Protein AF-A0A8S3EPT7-F1 (afdb_monomer_lite)

Structure (mmCIF, N/CA/C/O backbone):
data_AF-A0A8S3EPT7-F1
#
_entry.id   AF-A0A8S3EPT7-F1
#
loop_
_atom_site.group_PDB
_atom_site.id
_atom_site.type_symbol
_atom_site.label_atom_id
_atom_site.label_alt_id
_atom_site.label_comp_id
_atom_site.label_asym_id
_atom_site.label_entity_id
_atom_site.label_seq_id
_atom_site.pdbx_PDB_ins_code
_atom_site.Cartn_x
_atom_site.Cartn_y
_atom_site.Cartn_z
_atom_site.occupancy
_atom_site.B_iso_or_equiv
_atom_site.auth_seq_id
_atom_site.auth_comp_id
_atom_site.auth_asym_id
_atom_site.auth_atom_id
_atom_site.pdbx_PDB_model_num
ATOM 1 N N . MET A 1 1 ? -15.630 17.018 4.988 1.00 68.31 1 MET A N 1
ATOM 2 C CA . MET A 1 1 ? -14.799 17.447 3.843 1.00 68.31 1 MET A CA 1
ATOM 3 C C . MET A 1 1 ? -14.168 16.201 3.246 1.00 68.31 1 MET A C 1
ATOM 5 O O . MET A 1 1 ? -13.814 15.329 4.035 1.00 68.31 1 MET A O 1
ATOM 9 N N . PRO A 1 2 ? -14.100 16.059 1.914 1.00 80.31 2 PRO A N 1
ATOM 10 C CA . PRO A 1 2 ? -13.303 14.996 1.307 1.00 80.31 2 PRO A CA 1
ATOM 11 C C . PRO A 1 2 ? -11.829 15.186 1.694 1.00 80.31 2 PRO A C 1
ATOM 13 O O . PRO A 1 2 ? -11.391 16.325 1.863 1.00 80.31 2 PRO A O 1
ATOM 16 N N . ARG A 1 3 ? -11.102 14.081 1.890 1.00 88.19 3 ARG A N 1
ATOM 17 C CA . ARG A 1 3 ? -9.657 14.127 2.156 1.00 88.19 3 ARG A CA 1
ATOM 18 C C . ARG A 1 3 ? -8.923 14.700 0.950 1.00 88.19 3 ARG A C 1
ATOM 20 O O . ARG A 1 3 ? -9.373 14.526 -0.182 1.00 88.19 3 ARG A O 1
ATOM 27 N N . THR A 1 4 ? -7.802 15.363 1.195 1.00 90.50 4 THR A N 1
ATOM 28 C CA . THR A 1 4 ? -6.905 15.788 0.119 1.00 90.50 4 THR A CA 1
ATOM 29 C C . THR A 1 4 ? -6.086 14.609 -0.401 1.00 90.50 4 THR A C 1
ATOM 31 O O . THR A 1 4 ? -5.920 13.594 0.276 1.00 90.50 4 THR A O 1
ATOM 34 N N . TYR A 1 5 ? -5.525 14.760 -1.597 1.00 86.88 5 TYR A N 1
ATOM 35 C CA . TYR A 1 5 ? -4.628 13.766 -2.181 1.00 86.88 5 TYR A CA 1
ATOM 36 C C . TYR A 1 5 ? -3.433 13.435 -1.265 1.00 86.88 5 TYR A C 1
ATOM 38 O O . TYR A 1 5 ? -3.136 12.268 -1.017 1.00 86.88 5 TYR A O 1
ATOM 46 N N . ASP A 1 6 ? -2.819 14.449 -0.648 1.00 88.75 6 ASP A N 1
ATOM 47 C CA . ASP A 1 6 ? -1.718 14.257 0.307 1.00 88.75 6 ASP A CA 1
ATOM 48 C C . ASP A 1 6 ? -2.145 13.490 1.567 1.00 88.75 6 ASP A C 1
ATOM 50 O O . ASP A 1 6 ? -1.343 12.797 2.196 1.00 88.75 6 ASP A O 1
ATOM 54 N N . GLU A 1 7 ? -3.407 13.617 1.979 1.00 90.94 7 GLU A N 1
ATOM 55 C CA . GLU A 1 7 ? -3.960 12.836 3.084 1.00 90.94 7 GLU A CA 1
ATOM 56 C C . GLU A 1 7 ? -4.210 11.381 2.684 1.00 90.94 7 GLU A C 1
ATOM 58 O O . GLU A 1 7 ? -4.032 10.486 3.510 1.00 90.94 7 GLU A O 1
ATOM 63 N N . GLU A 1 8 ? -4.578 11.134 1.429 1.00 90.12 8 GLU A N 1
ATOM 64 C CA . GLU A 1 8 ? -4.761 9.799 0.864 1.00 90.12 8 GLU A CA 1
ATOM 65 C C . GLU A 1 8 ? -3.429 9.065 0.664 1.00 90.12 8 GLU A C 1
ATOM 67 O O . GLU A 1 8 ? -3.317 7.890 1.025 1.00 90.12 8 GLU A O 1
ATOM 72 N N . LEU A 1 9 ? -2.379 9.773 0.238 1.00 90.94 9 LEU A N 1
ATOM 73 C CA . LEU A 1 9 ? -1.022 9.233 0.124 1.00 90.94 9 LEU A CA 1
ATOM 74 C C . LEU A 1 9 ? -0.473 8.677 1.446 1.00 90.94 9 LEU A C 1
ATOM 76 O O . LEU A 1 9 ? 0.282 7.709 1.432 1.00 90.94 9 LEU A O 1
ATOM 80 N N . LYS A 1 10 ? -0.888 9.208 2.605 1.00 93.56 10 LYS A N 1
ATOM 81 C CA . LYS A 1 10 ? -0.464 8.701 3.932 1.00 93.56 10 LYS A CA 1
ATOM 82 C C . LYS A 1 10 ? -0.907 7.258 4.207 1.00 93.56 10 LYS A C 1
ATOM 84 O O . LYS A 1 10 ? -0.372 6.611 5.114 1.00 93.56 10 LYS A O 1
ATOM 89 N N . PHE A 1 11 ? -1.888 6.755 3.459 1.00 94.31 11 PHE A N 1
ATOM 90 C CA . PHE A 1 11 ? -2.338 5.367 3.542 1.00 94.31 11 PHE A CA 1
ATOM 91 C C . PHE A 1 11 ? -1.530 4.425 2.646 1.00 94.31 11 PHE A C 1
ATOM 93 O O . PHE A 1 11 ? -1.663 3.213 2.803 1.00 94.31 11 PHE A O 1
ATOM 100 N N . ILE A 1 12 ? -0.711 4.944 1.732 1.00 94.44 12 ILE A N 1
ATOM 101 C CA . ILE A 1 12 ? 0.049 4.148 0.773 1.00 94.44 12 ILE A CA 1
ATOM 102 C C . ILE A 1 12 ? 1.511 4.055 1.230 1.00 94.44 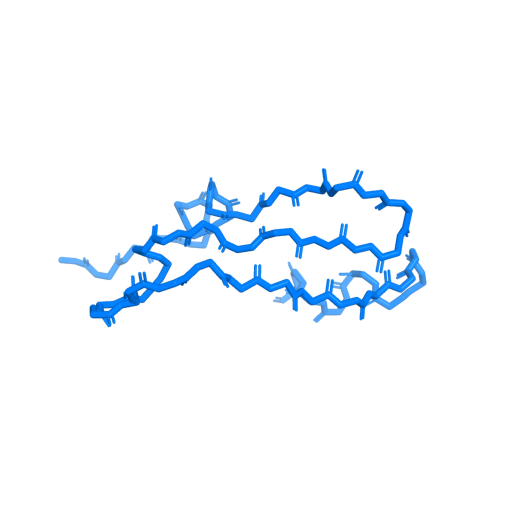12 ILE A C 1
ATOM 104 O O . ILE A 1 12 ? 2.181 5.059 1.445 1.00 94.44 12 ILE A O 1
ATOM 108 N N . GLU A 1 13 ? 2.022 2.833 1.391 1.00 95.06 13 GLU A N 1
ATOM 109 C CA . GLU A 1 13 ? 3.397 2.565 1.833 1.00 95.06 13 GLU A CA 1
ATOM 110 C C . GLU A 1 13 ? 4.104 1.595 0.894 1.00 95.06 13 GLU A C 1
ATOM 112 O O . GLU A 1 13 ? 3.571 0.541 0.548 1.00 95.06 13 GLU A O 1
ATOM 117 N N . ARG A 1 14 ? 5.345 1.901 0.516 1.00 94.44 14 ARG A N 1
ATOM 118 C CA . ARG A 1 14 ? 6.152 1.001 -0.311 1.00 94.44 14 ARG A CA 1
ATOM 119 C C . ARG A 1 14 ? 6.635 -0.185 0.518 1.00 94.44 14 ARG A C 1
ATOM 121 O O . ARG A 1 14 ? 7.290 0.009 1.538 1.00 94.44 14 ARG A O 1
ATOM 128 N N . ILE A 1 15 ? 6.357 -1.409 0.065 1.00 95.88 15 ILE A N 1
ATOM 129 C CA . ILE A 1 15 ? 6.880 -2.630 0.700 1.00 95.88 15 ILE A CA 1
ATOM 130 C C . ILE A 1 15 ? 8.202 -3.040 0.041 1.00 95.88 15 ILE A C 1
ATOM 132 O O . ILE A 1 15 ? 9.184 -3.316 0.724 1.00 95.88 15 ILE A O 1
ATOM 136 N N . ASN A 1 16 ? 8.235 -3.102 -1.293 1.00 94.12 16 ASN A N 1
ATOM 137 C CA . ASN A 1 16 ? 9.436 -3.441 -2.061 1.00 94.12 16 ASN A CA 1
ATOM 138 C C . ASN A 1 16 ? 9.440 -2.721 -3.420 1.00 94.12 16 ASN A C 1
ATOM 140 O O . ASN A 1 16 ? 8.600 -1.864 -3.684 1.00 94.12 16 ASN A O 1
ATOM 144 N N . ASN A 1 17 ? 10.385 -3.069 -4.299 1.00 94.38 17 ASN A N 1
ATOM 145 C CA . ASN A 1 17 ? 10.539 -2.392 -5.588 1.00 94.38 17 ASN A CA 1
ATOM 146 C C . ASN A 1 17 ? 9.343 -2.518 -6.537 1.00 94.38 17 ASN A C 1
ATOM 148 O O . ASN A 1 17 ? 9.270 -1.764 -7.509 1.00 94.38 17 ASN A O 1
ATOM 152 N N . HIS A 1 18 ? 8.448 -3.471 -6.281 1.00 95.62 18 HIS A N 1
ATOM 153 C CA . HIS A 1 18 ? 7.328 -3.796 -7.151 1.00 95.62 18 HIS A CA 1
ATOM 154 C C . HIS A 1 18 ? 5.989 -3.873 -6.417 1.00 95.62 18 HIS A C 1
ATOM 156 O O . HIS A 1 18 ? 5.023 -4.360 -6.995 1.00 95.62 18 HIS A O 1
ATOM 162 N N . SER A 1 19 ? 5.911 -3.459 -5.148 1.00 95.62 19 SER A N 1
ATOM 163 C CA . SER A 1 19 ? 4.688 -3.600 -4.356 1.00 95.62 19 SER A CA 1
ATOM 164 C C . SER A 1 19 ? 4.513 -2.520 -3.303 1.00 95.62 19 SER A C 1
ATOM 166 O O . SER A 1 19 ? 5.465 -2.061 -2.662 1.00 95.62 19 SER A O 1
ATOM 168 N N . TRP A 1 20 ? 3.249 -2.173 -3.115 1.00 96.00 20 TRP A N 1
ATOM 169 C CA . TRP A 1 20 ? 2.778 -1.101 -2.261 1.00 96.00 20 TRP A CA 1
ATOM 170 C C . TRP A 1 20 ? 1.608 -1.597 -1.419 1.00 96.00 20 TRP A C 1
ATOM 172 O O . TRP A 1 20 ? 0.704 -2.260 -1.926 1.00 96.00 20 TRP A O 1
ATOM 182 N N . ARG A 1 21 ? 1.629 -1.275 -0.129 1.00 96.75 21 ARG A N 1
ATOM 183 C CA . ARG A 1 21 ? 0.549 -1.517 0.825 1.00 96.75 21 ARG A CA 1
ATOM 184 C C . ARG A 1 21 ? -0.400 -0.332 0.829 1.00 96.75 21 ARG A C 1
ATOM 186 O O . ARG A 1 21 ? 0.043 0.806 0.922 1.00 96.75 21 ARG A O 1
ATOM 193 N N . ILE A 1 22 ? -1.692 -0.617 0.842 1.00 96.56 22 ILE A N 1
ATOM 194 C CA . ILE A 1 22 ? -2.750 0.334 1.163 1.00 96.56 22 ILE A CA 1
ATOM 195 C C . ILE A 1 22 ? -3.260 -0.018 2.561 1.00 96.56 22 ILE A C 1
ATOM 197 O O . ILE A 1 22 ? -3.840 -1.088 2.778 1.00 96.56 22 ILE A O 1
ATOM 201 N N . LYS A 1 23 ? -3.022 0.872 3.524 1.00 96.19 23 LYS A N 1
ATOM 202 C CA . LYS A 1 23 ? -3.503 0.739 4.901 1.00 96.19 23 LYS A CA 1
ATOM 203 C C . LYS A 1 23 ? -5.026 0.758 4.951 1.00 96.19 23 LYS A C 1
ATOM 205 O O . LYS A 1 23 ? -5.695 1.394 4.135 1.00 96.19 23 LYS A O 1
ATOM 210 N N . LYS A 1 24 ? -5.577 0.109 5.976 1.00 95.75 24 LYS A N 1
ATOM 211 C CA . LYS A 1 24 ? -7.012 0.183 6.280 1.00 95.75 24 LYS A CA 1
ATOM 212 C C . LYS A 1 24 ? -7.458 1.632 6.467 1.00 95.75 24 LYS A C 1
ATOM 214 O O . LYS A 1 24 ? -6.693 2.479 6.922 1.00 95.75 24 LYS A O 1
ATOM 219 N N . GLY A 1 25 ? -8.719 1.900 6.144 1.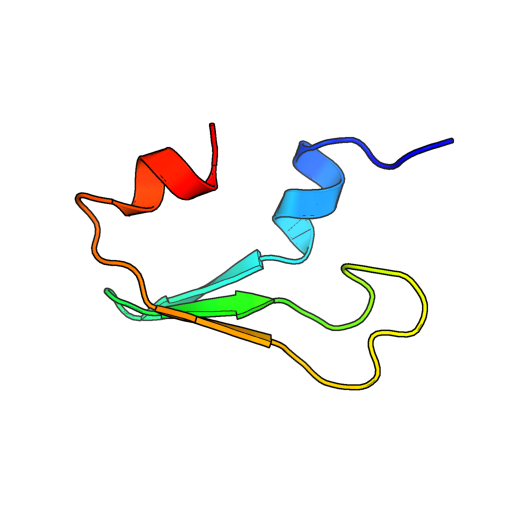00 92.06 25 GLY A N 1
ATOM 220 C CA . GLY A 1 25 ? -9.283 3.247 6.218 1.00 92.06 25 GLY A CA 1
ATOM 221 C C . GLY A 1 25 ? -8.925 4.142 5.030 1.00 92.06 25 GLY A C 1
ATOM 222 O O . GLY A 1 25 ? -9.357 5.293 5.004 1.00 92.06 25 GLY A O 1
ATOM 223 N N . PHE A 1 26 ? -8.215 3.629 4.014 1.00 92.56 26 PHE A N 1
ATOM 224 C CA . PHE A 1 26 ? -8.078 4.333 2.738 1.00 92.56 26 PHE A CA 1
ATOM 225 C C . PHE A 1 26 ? -9.434 4.584 2.080 1.00 92.56 26 PHE A C 1
ATOM 227 O O . PHE A 1 26 ? -9.618 5.613 1.459 1.00 92.56 26 PHE A O 1
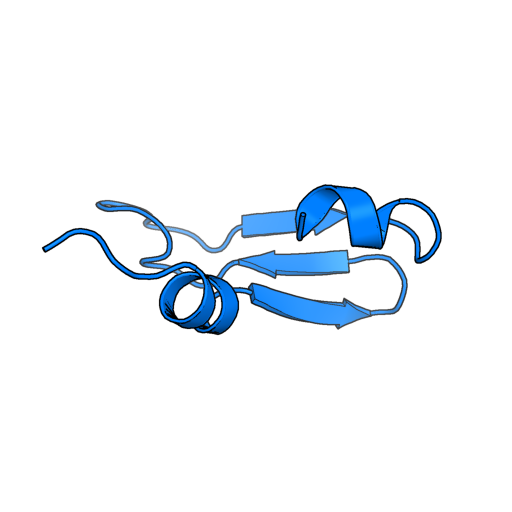ATOM 234 N N . VAL A 1 27 ? -10.428 3.726 2.287 1.00 90.25 27 VAL A N 1
ATOM 235 C CA . VAL A 1 27 ? -11.834 4.022 1.980 1.00 90.25 27 VAL A CA 1
ATOM 236 C C . VAL A 1 27 ? -12.716 3.608 3.162 1.00 90.25 27 VAL A C 1
ATOM 238 O O . VAL A 1 27 ? -12.301 2.753 3.959 1.00 90.25 27 VAL A O 1
ATOM 241 N N . PRO A 1 28 ? -13.919 4.193 3.321 1.00 92.06 28 PRO A N 1
ATOM 242 C CA . PRO A 1 28 ? -14.860 3.762 4.350 1.00 92.06 28 PRO A CA 1
ATOM 243 C C . PRO A 1 28 ? -15.133 2.253 4.265 1.00 92.06 28 PRO A C 1
ATOM 245 O O . PRO A 1 28 ? -15.273 1.706 3.175 1.00 92.06 28 PRO A O 1
ATOM 248 N N . ASN A 1 29 ? -15.222 1.583 5.419 1.00 93.88 29 ASN A N 1
ATOM 249 C CA . ASN A 1 29 ? -15.474 0.136 5.540 1.00 93.88 29 ASN A CA 1
ATOM 250 C C . ASN A 1 29 ? -14.395 -0.794 4.944 1.00 93.88 29 ASN A C 1
ATOM 252 O O . ASN A 1 29 ? -14.641 -1.983 4.737 1.00 93.88 29 ASN A O 1
ATOM 256 N N . MET A 1 30 ? -13.177 -0.299 4.710 1.00 95.50 30 MET A N 1
ATOM 257 C CA . MET A 1 30 ? -12.035 -1.142 4.348 1.00 95.50 30 MET A CA 1
ATOM 258 C C . MET A 1 30 ? -11.562 -1.975 5.552 1.00 95.50 30 MET A C 1
ATOM 260 O O . MET A 1 30 ? -10.814 -1.502 6.408 1.00 95.50 30 MET A O 1
ATOM 264 N N . ASN A 1 31 ? -11.996 -3.233 5.612 1.00 94.56 31 ASN A N 1
ATOM 265 C CA . ASN A 1 31 ? -11.731 -4.132 6.745 1.00 94.56 31 ASN A CA 1
ATOM 266 C C . ASN A 1 31 ? -10.368 -4.842 6.681 1.00 94.56 31 ASN A C 1
ATOM 268 O O . ASN A 1 31 ? -9.876 -5.362 7.689 1.00 94.56 31 ASN A O 1
ATOM 272 N N . VAL A 1 32 ? -9.741 -4.853 5.508 1.00 95.62 32 VAL A N 1
ATOM 273 C CA . VAL A 1 32 ? -8.470 -5.531 5.223 1.00 95.62 32 VAL A CA 1
ATOM 274 C C . VAL A 1 32 ? -7.523 -4.584 4.502 1.00 95.62 32 VAL A C 1
ATOM 276 O O . VAL A 1 32 ? -7.972 -3.640 3.861 1.00 95.62 32 VAL A O 1
ATOM 279 N N . GLU A 1 33 ? -6.220 -4.811 4.640 1.00 96.56 33 GLU A N 1
ATOM 280 C CA . GLU A 1 33 ? -5.219 -4.062 3.878 1.00 96.56 33 GLU A CA 1
ATOM 281 C C . GLU A 1 33 ? -5.220 -4.506 2.415 1.00 96.56 33 GLU A C 1
ATOM 283 O O . GLU A 1 33 ? -5.467 -5.674 2.110 1.00 96.56 33 GLU A O 1
ATOM 288 N N . GLY A 1 34 ? -4.942 -3.563 1.519 1.00 95.94 34 GLY A N 1
ATOM 289 C CA . 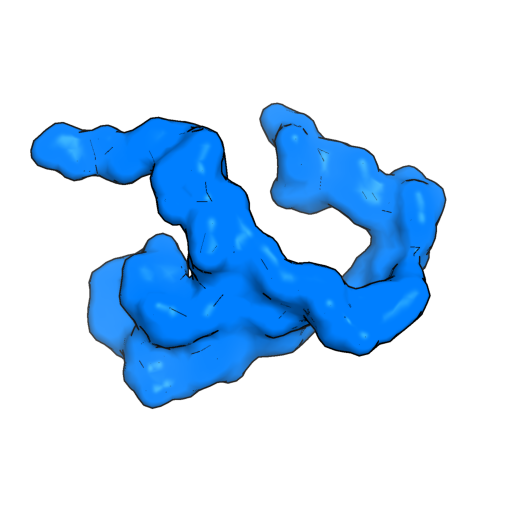GLY A 1 34 ? -4.740 -3.835 0.102 1.00 95.94 34 GLY A CA 1
ATOM 290 C C . GLY A 1 34 ? -3.253 -3.911 -0.219 1.00 95.94 34 GLY A C 1
ATOM 291 O O . GLY A 1 34 ? -2.437 -3.269 0.440 1.00 95.94 34 GLY A O 1
ATOM 292 N N . VAL A 1 35 ? -2.896 -4.660 -1.257 1.00 96.38 35 VAL A N 1
ATOM 293 C CA . VAL A 1 35 ? -1.565 -4.591 -1.865 1.00 96.38 35 VAL A CA 1
ATOM 294 C C . VAL A 1 35 ? -1.746 -4.467 -3.365 1.00 96.38 35 VAL A C 1
ATOM 296 O O . VAL A 1 35 ? -2.500 -5.236 -3.959 1.00 96.38 35 VAL A O 1
ATOM 299 N N . PHE A 1 36 ? -1.055 -3.509 -3.974 1.00 94.62 36 PHE A N 1
ATOM 300 C CA . PHE A 1 36 ? -0.955 -3.416 -5.424 1.00 94.62 36 PHE A CA 1
ATOM 301 C C . PHE A 1 36 ? 0.495 -3.580 -5.863 1.00 94.62 36 PHE A C 1
ATOM 303 O O . PHE A 1 36 ? 1.430 -3.257 -5.124 1.00 94.62 36 PHE A O 1
ATOM 310 N N . TYR A 1 37 ? 0.669 -4.113 -7.069 1.00 95.88 37 TYR A N 1
ATOM 311 C CA . TYR A 1 37 ? 1.974 -4.398 -7.645 1.00 95.88 37 TYR A CA 1
ATOM 312 C C . TYR A 1 37 ? 2.198 -3.519 -8.862 1.00 95.88 37 TYR A C 1
ATOM 314 O O . TYR A 1 37 ? 1.389 -3.509 -9.786 1.00 95.88 37 TYR A O 1
ATOM 322 N N . VAL A 1 38 ? 3.299 -2.780 -8.860 1.00 95.50 38 VAL A N 1
ATOM 323 C CA . VAL A 1 38 ? 3.658 -1.874 -9.949 1.00 95.50 38 VAL A CA 1
ATOM 324 C C . VAL A 1 38 ? 5.169 -1.729 -9.997 1.00 95.50 38 VAL A C 1
ATOM 326 O O . VAL A 1 38 ? 5.821 -1.686 -8.960 1.00 95.50 38 VAL A O 1
ATOM 329 N N . ASN A 1 39 ? 5.745 -1.676 -11.194 1.00 94.38 39 ASN A N 1
ATOM 330 C CA . ASN A 1 39 ? 7.169 -1.395 -11.359 1.00 94.38 39 ASN A CA 1
ATOM 331 C C . ASN A 1 39 ? 7.437 0.121 -11.335 1.00 94.38 39 ASN A C 1
ATOM 333 O O . ASN A 1 39 ? 6.522 0.925 -11.487 1.00 94.38 39 ASN A O 1
ATOM 337 N N . SER A 1 40 ? 8.703 0.520 -11.209 1.00 90.75 40 SER A N 1
ATOM 338 C CA . SER A 1 40 ? 9.093 1.938 -11.143 1.00 90.75 40 SER A CA 1
ATOM 339 C C . SER A 1 40 ? 8.734 2.750 -12.392 1.00 90.75 40 SER A C 1
ATOM 341 O O . SER A 1 40 ? 8.637 3.973 -12.323 1.00 90.75 40 SER A O 1
ATOM 343 N N . HIS A 1 41 ? 8.552 2.091 -13.540 1.00 92.56 41 HIS A N 1
ATOM 344 C CA . HIS A 1 41 ? 8.168 2.756 -14.781 1.00 92.56 41 HIS A CA 1
ATOM 345 C C . HIS A 1 41 ? 6.696 3.188 -14.757 1.00 92.56 41 HIS A C 1
ATOM 347 O O . HIS A 1 41 ? 6.383 4.306 -15.153 1.00 92.56 41 HIS A O 1
ATOM 353 N N . LEU A 1 42 ? 5.813 2.318 -14.259 1.00 92.81 42 LEU A N 1
ATOM 354 C CA . LEU A 1 42 ? 4.368 2.545 -14.195 1.00 92.81 42 LEU A CA 1
ATOM 355 C C . LEU A 1 42 ? 3.916 3.202 -12.884 1.00 92.81 42 LEU A C 1
ATOM 357 O O . LEU A 1 42 ? 2.798 3.694 -12.812 1.00 92.81 42 LEU A O 1
ATOM 361 N N . GLU A 1 43 ? 4.773 3.235 -11.859 1.00 89.19 43 GLU A N 1
ATOM 362 C CA . GLU A 1 43 ? 4.468 3.795 -10.536 1.00 89.19 43 GLU A CA 1
ATOM 363 C C . GLU A 1 43 ? 3.946 5.236 -10.611 1.00 89.19 43 GLU A C 1
ATOM 365 O O . GLU A 1 43 ? 3.006 5.583 -9.906 1.00 89.19 43 GLU A O 1
ATOM 370 N N . LYS A 1 44 ? 4.492 6.051 -11.520 1.00 86.88 44 LYS A N 1
ATOM 371 C CA . LYS A 1 44 ? 4.088 7.454 -11.702 1.00 86.88 44 LYS A CA 1
ATOM 372 C C . LYS A 1 44 ? 2.620 7.606 -12.098 1.00 86.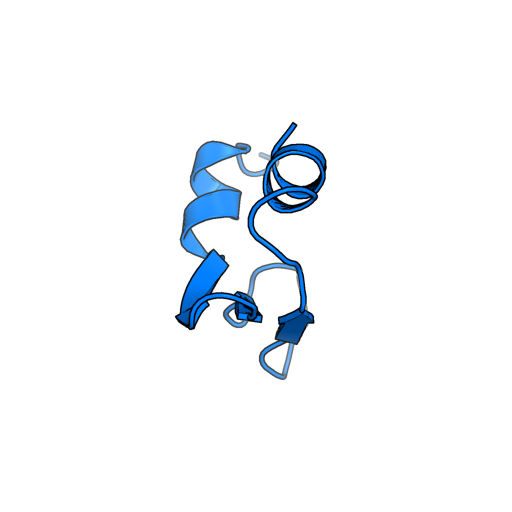88 44 LYS A C 1
ATOM 374 O O . LYS A 1 44 ? 1.961 8.503 -11.601 1.00 86.88 44 LYS A O 1
ATOM 379 N N . LEU A 1 45 ? 2.098 6.682 -12.907 1.00 88.81 45 LEU A N 1
ATOM 380 C CA . LEU A 1 45 ? 0.706 6.704 -13.369 1.00 88.81 45 LEU A CA 1
ATOM 381 C C . LEU A 1 45 ? -0.301 6.427 -12.244 1.00 88.81 45 LEU A C 1
ATOM 383 O O . LEU A 1 45 ? -1.487 6.679 -12.410 1.00 88.81 45 LEU A O 1
ATOM 387 N N . MET A 1 46 ? 0.151 5.865 -11.119 1.00 82.94 46 MET A N 1
ATOM 388 C CA . MET A 1 46 ? -0.705 5.585 -9.962 1.00 82.94 46 MET A CA 1
ATOM 389 C C . MET A 1 46 ? -0.868 6.799 -9.039 1.00 82.94 46 MET A C 1
ATOM 391 O O . MET A 1 46 ? -1.728 6.767 -8.161 1.00 82.94 46 MET A O 1
ATOM 395 N N . PHE A 1 47 ? -0.021 7.821 -9.204 1.00 79.44 47 PHE A N 1
ATOM 396 C CA . PHE A 1 47 ? 0.108 8.969 -8.306 1.00 79.44 47 PHE A CA 1
ATOM 397 C C . PHE A 1 47 ? -0.034 10.330 -9.025 1.00 79.44 47 PHE A C 1
ATOM 399 O O . PHE A 1 47 ? 0.295 11.368 -8.443 1.00 79.44 47 PHE A O 1
ATOM 406 N N . GLU A 1 48 ? -0.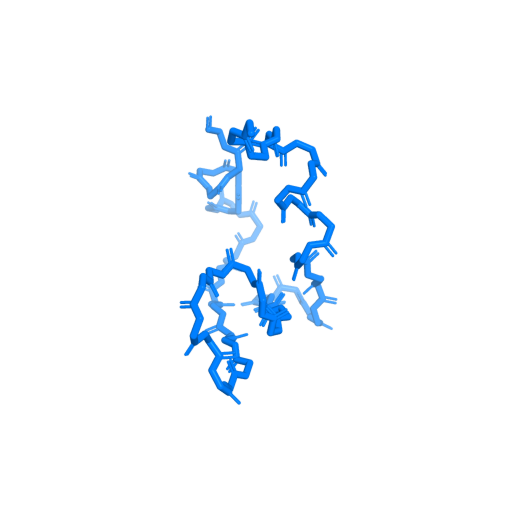493 10.315 -10.276 1.00 71.69 48 GLU A N 1
ATOM 407 C CA . GLU A 1 48 ? -0.906 11.478 -11.080 1.00 71.69 48 GLU A CA 1
ATOM 408 C C . GLU A 1 48 ? -2.432 11.633 -11.046 1.00 71.69 48 GLU A C 1
ATOM 410 O O . GLU A 1 48 ? -2.894 12.796 -10.997 1.00 71.69 48 GLU A O 1
#

Sequence (48 aa):
MPRTYDEELKFIERINNHSWRIKKGFVPNMNVEGVFYVNSHLEKLMFE

Radius of gyration: 11.32 Å; chains: 1; bounding box: 26×23×22 Å

Foldseek 3Di:
DDDDLVRLCVQWADPDQFKIKGHPPSDPPRPDIDMDTHHPVCVVVVSD

pLDDT: mean 91.55, std 6.04, range [68.31, 96.75]

Secondary structure (DSSP, 8-state):
-PPPHHHHHTTEEEEETTEEEE-TTSSTT--S-EEEE--TTTGGGG--

Organism: NCBI:txid392030